Protein AF-A0A0F9F1J8-F1 (afdb_monomer_lite)

Structure (mmCIF, N/CA/C/O backbone):
data_AF-A0A0F9F1J8-F1
#
_entry.id   AF-A0A0F9F1J8-F1
#
loop_
_atom_site.group_PDB
_atom_site.id
_atom_site.type_symbol
_atom_site.label_atom_id
_atom_site.label_alt_id
_atom_site.label_comp_id
_atom_site.label_asym_id
_atom_site.label_entity_id
_atom_site.label_seq_id
_atom_site.pdbx_PDB_ins_code
_atom_site.Cartn_x
_atom_site.Cartn_y
_atom_site.Cartn_z
_atom_site.occupancy
_atom_site.B_iso_or_equiv
_atom_site.auth_seq_id
_atom_site.auth_comp_id
_atom_site.auth_asym_id
_atom_site.auth_atom_id
_atom_site.pdbx_PDB_model_num
ATOM 1 N N . ARG A 1 1 ? 12.488 -23.428 1.550 1.00 46.28 1 ARG A N 1
ATOM 2 C CA . ARG A 1 1 ? 12.661 -22.042 1.049 1.00 46.28 1 ARG A CA 1
ATOM 3 C C . ARG A 1 1 ? 11.893 -21.125 1.995 1.00 46.28 1 ARG A C 1
ATOM 5 O O . ARG A 1 1 ? 10.675 -21.125 1.920 1.00 46.28 1 ARG A O 1
ATOM 12 N N . ASN A 1 2 ? 12.569 -20.412 2.898 1.00 42.69 2 ASN A N 1
ATOM 13 C CA . ASN A 1 2 ? 11.933 -19.350 3.684 1.00 42.69 2 ASN A CA 1
ATOM 14 C C . ASN A 1 2 ? 11.935 -18.083 2.828 1.00 42.69 2 ASN A C 1
ATOM 16 O O . ASN A 1 2 ? 12.949 -17.398 2.748 1.00 42.69 2 ASN A O 1
ATOM 20 N N . GLN A 1 3 ? 10.831 -17.804 2.138 1.00 41.72 3 GLN A N 1
ATOM 21 C CA . GLN A 1 3 ? 10.566 -16.439 1.698 1.00 41.72 3 GLN A CA 1
ATOM 22 C C . GLN A 1 3 ? 10.083 -15.692 2.937 1.00 41.72 3 GLN A C 1
ATOM 24 O O . GLN A 1 3 ? 8.966 -15.917 3.398 1.00 41.72 3 GLN A O 1
ATOM 29 N N . SER A 1 4 ? 10.939 -14.848 3.512 1.00 52.88 4 SER A N 1
ATOM 30 C CA . SER A 1 4 ? 10.463 -13.817 4.427 1.00 52.88 4 SER A CA 1
ATOM 31 C C . SER A 1 4 ? 9.467 -12.970 3.646 1.00 52.88 4 SER A C 1
ATOM 33 O O . SER A 1 4 ? 9.853 -12.249 2.730 1.00 52.88 4 SER A O 1
ATOM 35 N N . VAL A 1 5 ? 8.180 -13.098 3.963 1.00 56.28 5 VAL A N 1
ATOM 36 C CA . VAL A 1 5 ? 7.183 -12.103 3.565 1.00 56.28 5 VAL A CA 1
ATOM 37 C C . VAL A 1 5 ? 7.669 -10.790 4.167 1.00 56.28 5 VAL A C 1
ATOM 39 O O . VAL A 1 5 ? 7.849 -10.709 5.384 1.00 56.28 5 VAL A O 1
ATOM 42 N N . GLY A 1 6 ? 8.008 -9.819 3.313 1.00 59.25 6 GLY A N 1
ATOM 43 C CA . GLY A 1 6 ? 8.518 -8.520 3.746 1.00 59.25 6 GLY A CA 1
ATOM 44 C C . GLY A 1 6 ? 7.643 -7.959 4.864 1.00 59.25 6 GLY A C 1
ATOM 45 O O . GLY A 1 6 ? 6.416 -8.062 4.808 1.00 59.25 6 GLY A O 1
ATOM 46 N N . LYS A 1 7 ? 8.269 -7.433 5.923 1.00 71.75 7 LYS A N 1
ATOM 47 C CA . LYS A 1 7 ? 7.533 -6.831 7.040 1.00 71.75 7 LYS A CA 1
ATOM 48 C C . LYS A 1 7 ? 6.661 -5.708 6.483 1.00 71.75 7 LYS A C 1
ATOM 50 O O . LYS A 1 7 ? 7.170 -4.857 5.759 1.00 71.75 7 LYS A O 1
ATOM 55 N N . ALA A 1 8 ? 5.375 -5.698 6.822 1.00 82.62 8 ALA A N 1
ATOM 56 C CA . ALA A 1 8 ? 4.515 -4.593 6.432 1.00 82.62 8 ALA A CA 1
ATOM 57 C C . ALA A 1 8 ? 4.989 -3.301 7.117 1.00 82.62 8 ALA A C 1
ATOM 59 O O . ALA A 1 8 ? 5.247 -3.298 8.325 1.00 82.62 8 ALA A O 1
ATOM 60 N N . LYS A 1 9 ? 5.109 -2.208 6.360 1.00 89.81 9 LYS A N 1
ATOM 61 C CA . LYS A 1 9 ? 5.424 -0.882 6.903 1.00 89.81 9 LYS A CA 1
ATOM 62 C C . LYS A 1 9 ? 4.129 -0.178 7.303 1.00 89.81 9 LYS A C 1
ATOM 64 O O . LYS A 1 9 ? 3.160 -0.175 6.547 1.00 89.81 9 LYS A O 1
ATOM 69 N N . ILE A 1 10 ? 4.125 0.423 8.487 1.00 93.56 10 ILE A N 1
ATOM 70 C CA . ILE A 1 10 ? 2.989 1.182 9.020 1.00 93.56 10 ILE A CA 1
ATOM 71 C C . ILE A 1 10 ? 3.182 2.658 8.668 1.00 93.56 10 ILE A C 1
ATOM 73 O O . ILE A 1 10 ? 4.260 3.213 8.897 1.00 93.56 10 ILE A O 1
ATOM 77 N N . VAL A 1 11 ? 2.161 3.285 8.085 1.00 94.62 11 VAL A N 1
ATOM 78 C CA . VAL A 1 11 ? 2.189 4.690 7.654 1.00 94.62 11 VAL A CA 1
ATOM 79 C C . VAL A 1 11 ? 0.872 5.391 7.976 1.00 94.62 11 VAL A C 1
ATOM 81 O O . VAL A 1 11 ? -0.185 4.764 8.033 1.00 94.62 11 VAL A O 1
ATOM 84 N N . LYS A 1 12 ? 0.921 6.720 8.117 1.00 94.75 12 LYS A N 1
ATOM 85 C CA . LYS A 1 12 ? -0.288 7.543 8.279 1.00 94.75 12 LYS A CA 1
ATOM 86 C C . LYS A 1 12 ? -1.058 7.719 6.971 1.00 94.75 12 LYS A C 1
ATOM 88 O O . LYS A 1 12 ? -2.274 7.797 6.991 1.00 94.75 12 LYS A O 1
ATOM 93 N N . SER A 1 13 ? -0.358 7.773 5.845 1.00 93.88 13 SER A N 1
ATOM 94 C CA . SER A 1 13 ? -0.956 7.870 4.515 1.00 93.88 13 SER A CA 1
ATOM 95 C C . SER A 1 13 ? -0.121 7.094 3.509 1.00 93.88 13 SER A C 1
ATOM 97 O O . SER A 1 13 ? 1.089 6.938 3.711 1.00 93.88 13 SER A O 1
ATOM 99 N N . LEU A 1 14 ? -0.737 6.646 2.416 1.00 93.88 14 LEU A N 1
ATOM 100 C CA . LEU A 1 14 ? -0.013 5.969 1.343 1.00 93.88 14 LEU A CA 1
ATOM 101 C C . LEU A 1 14 ? 1.152 6.836 0.821 1.00 93.88 14 LEU A C 1
ATOM 103 O O . LEU A 1 14 ? 0.931 7.980 0.413 1.00 93.88 14 LEU A O 1
ATOM 107 N N . PRO A 1 15 ? 2.394 6.317 0.839 1.00 94.12 15 PRO A N 1
ATOM 108 C CA . PRO A 1 15 ? 3.549 7.031 0.310 1.00 94.12 15 PRO A CA 1
ATOM 109 C C . PRO A 1 15 ? 3.475 7.153 -1.218 1.00 94.12 15 PRO A C 1
ATOM 111 O O . PRO A 1 15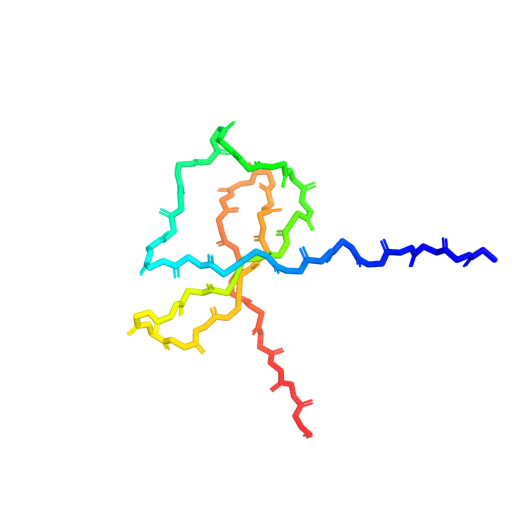 ? 2.646 6.518 -1.883 1.00 94.12 15 PRO A O 1
ATOM 114 N N . ALA A 1 16 ? 4.360 7.966 -1.796 1.00 94.62 16 ALA A N 1
ATOM 115 C CA . ALA A 1 16 ? 4.469 8.042 -3.243 1.00 94.62 16 ALA A CA 1
ATOM 116 C C . ALA A 1 16 ? 4.930 6.694 -3.818 1.00 94.62 16 ALA A C 1
ATOM 118 O O . ALA A 1 16 ? 5.700 5.950 -3.214 1.00 94.62 16 ALA A O 1
ATOM 119 N N . LEU A 1 17 ? 4.464 6.385 -5.028 1.00 91.94 17 LEU A N 1
ATOM 120 C CA . LEU A 1 17 ? 4.695 5.093 -5.678 1.00 91.94 17 LEU A CA 1
ATOM 121 C C . LEU A 1 17 ? 6.174 4.767 -5.949 1.00 91.94 17 LEU A C 1
ATOM 123 O O . LEU A 1 17 ? 6.482 3.595 -6.166 1.00 91.94 17 LEU A O 1
ATOM 127 N N . GLY A 1 18 ? 7.046 5.781 -5.991 1.00 92.44 18 GLY A N 1
ATOM 128 C CA . GLY A 1 18 ? 8.491 5.640 -6.198 1.00 92.44 18 GLY A CA 1
ATOM 129 C C . GLY A 1 18 ? 9.297 5.408 -4.917 1.00 92.44 18 GLY A C 1
ATOM 130 O O . GLY A 1 18 ? 10.449 5.004 -5.012 1.00 92.44 18 GLY A O 1
ATOM 131 N N . ASP A 1 19 ? 8.694 5.613 -3.742 1.00 91.75 19 ASP A N 1
ATOM 132 C CA . ASP A 1 19 ? 9.362 5.464 -2.438 1.00 91.75 19 ASP A CA 1
ATOM 133 C C . ASP A 1 19 ? 9.202 4.055 -1.844 1.00 91.75 19 ASP A C 1
ATOM 135 O O . ASP A 1 19 ? 9.674 3.785 -0.738 1.00 91.75 19 ASP A O 1
ATOM 139 N N . VAL A 1 20 ? 8.467 3.180 -2.536 1.00 91.69 20 VAL A N 1
ATOM 140 C CA . VAL A 1 20 ? 8.088 1.844 -2.068 1.00 91.69 20 VAL A CA 1
ATOM 141 C C . VAL A 1 20 ? 8.308 0.840 -3.182 1.00 91.69 20 VAL A C 1
ATOM 143 O O . VAL A 1 20 ? 7.865 1.040 -4.319 1.00 91.69 20 VAL A O 1
ATOM 146 N N . GLU A 1 21 ? 8.973 -0.258 -2.848 1.00 93.00 21 GLU A N 1
ATOM 147 C CA . GLU A 1 21 ? 9.283 -1.308 -3.804 1.00 93.00 21 GLU A CA 1
ATOM 148 C C . GLU A 1 21 ? 8.029 -2.114 -4.166 1.00 93.00 21 GLU A C 1
ATOM 150 O O . GLU A 1 21 ? 7.108 -2.323 -3.370 1.00 93.00 21 GLU A O 1
ATOM 155 N N . ILE A 1 22 ? 7.978 -2.594 -5.410 1.00 93.62 22 ILE A N 1
ATOM 156 C CA . ILE A 1 22 ? 6.895 -3.473 -5.858 1.00 93.62 22 ILE A CA 1
ATOM 157 C C . ILE A 1 22 ? 6.925 -4.762 -5.026 1.00 93.62 22 ILE A C 1
ATOM 159 O O . ILE A 1 22 ? 7.937 -5.451 -4.965 1.00 93.62 22 ILE A O 1
ATOM 163 N N . GLY A 1 23 ? 5.780 -5.115 -4.443 1.00 91.31 23 GLY A N 1
ATOM 164 C CA . GLY A 1 23 ? 5.604 -6.270 -3.567 1.00 91.31 23 GLY A CA 1
ATOM 165 C C . GLY A 1 23 ? 5.595 -5.927 -2.077 1.00 91.31 23 GLY A C 1
ATOM 166 O O . GLY A 1 23 ? 5.192 -6.775 -1.282 1.00 91.31 23 GLY A O 1
ATOM 167 N N . GLU A 1 24 ? 5.968 -4.704 -1.686 1.00 92.38 24 GLU A N 1
ATOM 168 C CA . GLU A 1 24 ? 5.912 -4.295 -0.282 1.00 92.38 24 GLU A CA 1
ATOM 169 C C . GLU A 1 24 ? 4.472 -4.125 0.215 1.00 92.38 24 GLU A C 1
ATOM 17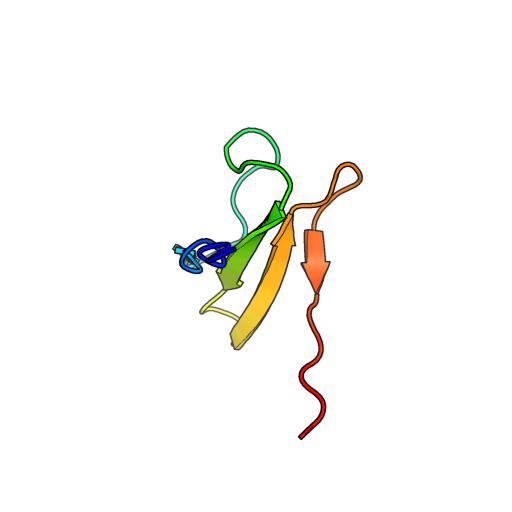1 O O . GLU A 1 24 ? 3.582 -3.643 -0.497 1.00 92.38 24 GLU A O 1
ATOM 176 N N . LEU A 1 25 ? 4.263 -4.524 1.472 1.00 93.25 25 LEU A N 1
ATOM 177 C CA . LEU A 1 25 ? 3.003 -4.387 2.193 1.00 93.25 25 LEU A CA 1
ATOM 178 C C . LEU A 1 25 ? 3.006 -3.097 3.016 1.00 93.25 25 LEU A C 1
ATOM 180 O O . LEU A 1 25 ? 3.927 -2.853 3.794 1.00 93.25 25 LEU A O 1
ATOM 184 N N . ILE A 1 26 ? 1.949 -2.302 2.886 1.00 94.38 26 ILE A N 1
ATOM 185 C CA . ILE A 1 26 ? 1.755 -1.040 3.601 1.00 94.38 26 ILE A CA 1
ATOM 186 C C . ILE A 1 26 ? 0.447 -1.097 4.381 1.00 94.38 26 ILE A C 1
ATOM 188 O O . ILE A 1 26 ? -0.615 -1.286 3.792 1.00 94.38 26 ILE A O 1
ATOM 192 N N . TYR A 1 27 ? 0.510 -0.911 5.696 1.00 93.62 27 TYR A N 1
ATOM 193 C CA . TYR A 1 27 ? -0.672 -0.701 6.528 1.00 93.62 27 TYR A CA 1
ATOM 194 C C . TYR A 1 27 ? -0.897 0.802 6.716 1.00 93.62 27 TYR A C 1
ATOM 196 O O . TYR A 1 27 ? -0.045 1.491 7.279 1.00 93.62 27 TYR A O 1
ATOM 204 N N . GLU A 1 28 ? -2.026 1.307 6.221 1.00 94.81 28 GLU A N 1
ATOM 205 C CA . GLU A 1 28 ? -2.429 2.706 6.359 1.00 94.81 28 GLU A CA 1
ATOM 206 C C . GLU A 1 28 ? -3.312 2.872 7.601 1.00 94.81 28 GLU A C 1
ATOM 208 O O . GLU A 1 28 ? -4.457 2.417 7.645 1.00 94.81 28 GLU A O 1
ATOM 213 N N . GLU A 1 29 ? -2.779 3.541 8.625 1.00 93.94 29 GLU A N 1
ATOM 214 C CA . GLU A 1 29 ? -3.451 3.678 9.923 1.00 93.94 29 GLU A CA 1
ATOM 215 C C . GLU A 1 29 ? -4.735 4.507 9.836 1.00 93.94 29 GLU A C 1
ATOM 217 O O . GLU A 1 29 ? -5.694 4.227 10.551 1.00 93.94 29 GLU A O 1
ATOM 222 N N . THR A 1 30 ? -4.789 5.503 8.945 1.00 92.31 30 THR A N 1
ATOM 223 C CA . THR A 1 30 ? -5.929 6.426 8.845 1.00 92.31 30 THR A CA 1
ATOM 224 C C . THR A 1 30 ? -7.233 5.739 8.451 1.00 92.31 30 THR A C 1
ATOM 226 O O . THR A 1 30 ? -8.297 6.170 8.8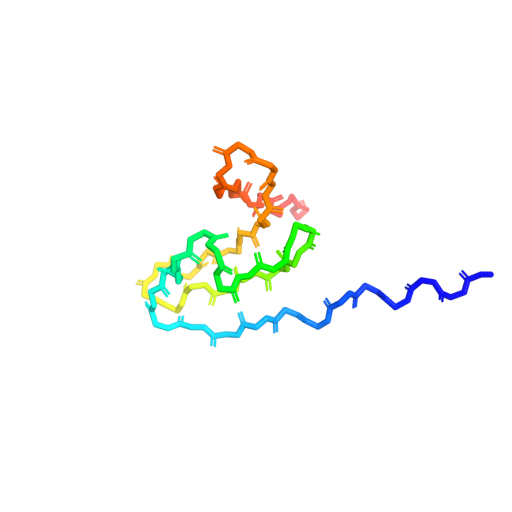90 1.00 92.31 30 THR A O 1
ATOM 229 N N . ASN A 1 31 ? -7.183 4.676 7.649 1.00 92.38 31 ASN A N 1
ATOM 230 C CA . ASN A 1 31 ? -8.378 3.920 7.262 1.00 92.38 31 ASN A CA 1
ATOM 231 C C . ASN A 1 31 ? -8.337 2.448 7.697 1.00 92.38 31 ASN A C 1
ATOM 233 O O . ASN A 1 31 ? -9.281 1.711 7.405 1.00 92.38 31 ASN A O 1
ATOM 237 N N . GLY A 1 32 ? -7.272 2.029 8.387 1.00 92.00 32 GLY A N 1
ATOM 238 C CA . GLY A 1 32 ? -7.094 0.670 8.887 1.00 92.00 32 GLY A CA 1
ATOM 239 C C . GLY A 1 32 ? -6.982 -0.376 7.779 1.00 92.00 32 GLY A C 1
ATOM 240 O O . GLY A 1 32 ? -7.460 -1.498 7.949 1.00 92.00 32 GLY A O 1
ATOM 241 N N . ARG A 1 33 ? -6.418 -0.023 6.616 1.00 93.44 33 ARG A N 1
ATOM 242 C CA . ARG A 1 33 ? -6.344 -0.919 5.451 1.00 93.44 33 ARG A CA 1
ATOM 243 C C . ARG A 1 33 ? -4.919 -1.352 5.150 1.00 93.44 33 ARG A C 1
ATOM 245 O O . ARG A 1 33 ? -3.966 -0.587 5.268 1.00 93.44 33 ARG A O 1
ATOM 252 N N . LEU A 1 34 ? -4.799 -2.596 4.695 1.00 93.81 34 LEU A N 1
ATOM 253 C CA . LEU A 1 34 ? -3.559 -3.155 4.177 1.00 93.81 34 LEU A CA 1
ATOM 254 C C . LEU A 1 34 ? -3.534 -3.031 2.652 1.00 93.81 34 LEU A C 1
ATOM 256 O O . LEU A 1 34 ? -4.495 -3.390 1.969 1.00 93.81 34 LEU A O 1
ATOM 260 N N . TYR A 1 35 ? -2.417 -2.558 2.120 1.00 94.81 35 TYR A N 1
ATOM 261 C CA . TYR A 1 35 ? -2.159 -2.394 0.699 1.00 94.81 35 TYR A CA 1
ATOM 262 C C . TYR A 1 35 ? -0.895 -3.147 0.297 1.00 94.81 35 TYR A C 1
ATOM 264 O O . TYR A 1 35 ? 0.029 -3.294 1.090 1.00 94.81 35 TYR A O 1
ATOM 272 N N . ILE A 1 36 ? -0.838 -3.587 -0.956 1.00 94.06 36 ILE A N 1
ATOM 273 C CA . ILE A 1 36 ? 0.386 -4.059 -1.603 1.00 94.06 36 ILE A CA 1
ATOM 274 C C . ILE A 1 36 ? 0.750 -3.112 -2.747 1.00 94.06 36 ILE A C 1
ATOM 276 O O . ILE A 1 36 ? -0.114 -2.738 -3.553 1.00 94.06 36 ILE A O 1
ATOM 280 N N . ARG A 1 37 ? 2.024 -2.720 -2.834 1.00 94.56 37 ARG A N 1
ATOM 281 C CA . ARG A 1 37 ? 2.538 -1.961 -3.978 1.00 94.56 37 ARG A CA 1
ATOM 282 C C . ARG A 1 37 ? 2.657 -2.894 -5.181 1.00 94.56 37 ARG A C 1
ATOM 284 O O . ARG A 1 37 ? 3.397 -3.871 -5.153 1.00 94.56 37 ARG A O 1
ATOM 291 N N . ARG A 1 38 ? 1.924 -2.617 -6.254 1.00 94.81 38 ARG A N 1
ATOM 292 C CA . ARG A 1 38 ? 2.033 -3.318 -7.547 1.00 94.81 38 ARG A CA 1
ATOM 293 C C . ARG A 1 38 ? 2.786 -2.456 -8.551 1.00 94.81 38 ARG A C 1
ATOM 295 O O . ARG A 1 38 ? 3.205 -1.369 -8.204 1.00 94.81 38 ARG A O 1
ATOM 302 N N . ILE A 1 39 ? 2.956 -2.895 -9.795 1.00 94.25 39 ILE A N 1
ATOM 303 C CA . ILE A 1 39 ? 3.544 -2.034 -10.835 1.00 94.25 39 ILE A CA 1
ATOM 304 C C . ILE A 1 39 ? 2.615 -0.864 -11.202 1.00 94.25 39 ILE A C 1
ATOM 306 O O . ILE A 1 39 ? 3.071 0.254 -11.420 1.00 94.25 39 ILE A O 1
ATOM 310 N N . ASP A 1 40 ? 1.305 -1.108 -11.170 1.00 94.44 40 ASP A N 1
ATOM 311 C CA . ASP A 1 40 ? 0.233 -0.217 -11.625 1.00 94.44 40 ASP A CA 1
ATOM 312 C C . ASP A 1 40 ? -0.326 0.706 -10.530 1.00 94.44 40 ASP A C 1
ATOM 314 O O . ASP A 1 40 ? -1.053 1.647 -10.832 1.00 94.44 40 ASP A O 1
ATOM 318 N N . GLY A 1 41 ? 0.021 0.479 -9.2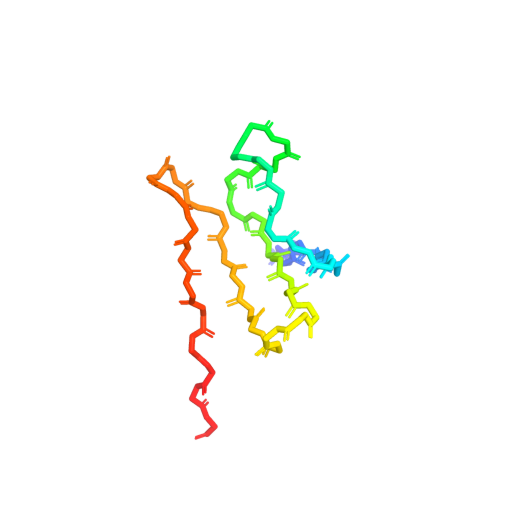61 1.00 96.38 41 GLY A N 1
ATOM 319 C CA . GLY A 1 41 ? -0.422 1.339 -8.164 1.00 96.38 41 GLY A CA 1
ATOM 320 C C . GLY A 1 41 ? -0.467 0.626 -6.822 1.00 96.38 41 GLY A C 1
ATOM 321 O O . GLY A 1 41 ? 0.329 -0.280 -6.553 1.00 96.38 41 GLY A O 1
ATOM 322 N N . TRP A 1 42 ? -1.408 1.055 -5.988 1.00 95.62 42 TRP A N 1
ATOM 323 C CA . TRP A 1 42 ? -1.756 0.424 -4.720 1.00 95.62 42 TRP A CA 1
ATOM 324 C C . TRP A 1 42 ? -2.924 -0.535 -4.917 1.00 95.62 42 TRP A C 1
ATOM 326 O O . TRP A 1 42 ? -3.945 -0.160 -5.492 1.00 95.62 42 TRP A O 1
ATOM 336 N N . LYS A 1 43 ? -2.810 -1.761 -4.401 1.00 95.25 43 LYS A N 1
ATOM 337 C CA . LYS A 1 43 ? -3.933 -2.703 -4.344 1.00 95.25 43 LYS A CA 1
ATOM 338 C C . LYS A 1 43 ? -4.293 -2.988 -2.895 1.00 95.25 43 LYS A C 1
ATOM 340 O O . LYS A 1 43 ? -3.441 -3.425 -2.131 1.00 95.25 43 LYS A O 1
ATOM 345 N N . TYR A 1 44 ? -5.554 -2.768 -2.541 1.00 92.88 44 TYR A N 1
ATOM 346 C CA . TYR A 1 44 ? -6.090 -3.156 -1.239 1.00 92.88 44 TYR A CA 1
ATOM 347 C C . TYR A 1 44 ? -6.077 -4.685 -1.083 1.00 92.88 44 TYR A C 1
ATOM 349 O O . TYR A 1 44 ? -6.466 -5.416 -1.998 1.00 92.88 44 TYR A O 1
ATOM 357 N N . VAL A 1 45 ? -5.622 -5.154 0.077 1.00 91.12 45 VAL A N 1
ATOM 358 C CA . VAL A 1 45 ? -5.609 -6.564 0.466 1.00 91.12 45 VAL A CA 1
ATOM 359 C C . VAL A 1 45 ? -6.820 -6.822 1.354 1.00 91.12 45 VAL A C 1
ATOM 361 O O . VAL A 1 45 ? -6.889 -6.357 2.490 1.00 91.12 45 VAL A O 1
ATOM 364 N N . THR A 1 46 ? -7.784 -7.574 0.831 1.00 87.12 46 THR A N 1
ATOM 365 C CA . THR A 1 46 ? -8.921 -8.070 1.610 1.00 87.12 46 THR A CA 1
ATOM 366 C C . THR A 1 46 ? -8.496 -9.324 2.364 1.00 87.12 46 THR A C 1
ATOM 368 O O . THR A 1 46 ? -8.011 -10.277 1.755 1.00 87.12 46 THR A O 1
ATOM 371 N N . MET A 1 47 ? -8.660 -9.319 3.685 1.00 77.38 47 MET A N 1
ATOM 372 C CA . MET A 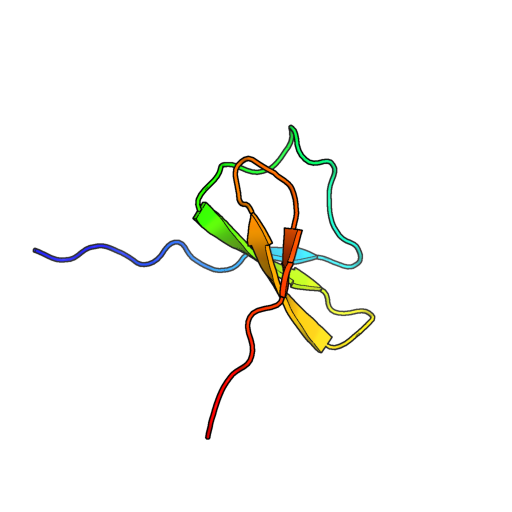1 47 ? -8.508 -10.519 4.503 1.00 77.38 47 MET A CA 1
ATOM 373 C C . MET A 1 47 ? -9.862 -11.221 4.569 1.00 77.38 47 MET A C 1
ATOM 375 O O . MET A 1 47 ? -10.817 -10.654 5.093 1.00 77.38 47 MET A O 1
ATOM 379 N N . ASN A 1 48 ? -9.945 -12.438 4.035 1.00 75.81 48 ASN A N 1
ATOM 380 C CA . ASN A 1 48 ? -11.080 -13.315 4.299 1.00 75.81 48 ASN A CA 1
ATOM 381 C C . ASN A 1 48 ? -10.768 -14.085 5.585 1.00 75.81 48 ASN A C 1
ATOM 383 O O . ASN A 1 48 ? -9.779 -14.818 5.626 1.00 75.81 48 ASN A O 1
ATOM 387 N N . THR A 1 49 ? -11.569 -13.855 6.623 1.00 62.66 4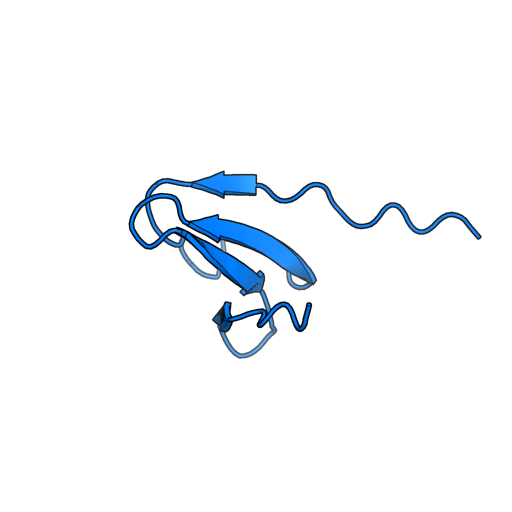9 THR A N 1
ATOM 388 C CA . THR A 1 49 ? -11.591 -14.653 7.859 1.00 62.66 49 THR A CA 1
ATOM 389 C C . THR A 1 49 ? -12.277 -15.988 7.646 1.00 62.66 49 THR A C 1
ATOM 391 O O . THR A 1 49 ? -13.314 -15.980 6.942 1.00 62.66 49 THR A O 1
#

Foldseek 3Di:
DDPPQPDEDEDCDDDDLVVDDQNHWYQHPVVRWIWGRHPVGTDTDDDDD

pLDDT: mean 86.04, std 15.12, range [41.72, 96.38]

Sequence (49 aa):
RNQSVGKAKIVKSLPALGDVEIGELIYEETNGRLYIRRIDGWKYVTMNT

Secondary structure (DSSP, 8-state):
-----PPPEEESSPPPTTSS-TT-EEEETTTTEEEEE-SSSEEE-----

Organism: NCBI:txid412755

Radius of gyration: 11.03 Å; chains: 1; bounding box: 24×30×22 Å